Protein AF-A0A210QAN7-F1 (afdb_monomer_lite)

Sequence (109 aa):
MEEEVHALITFVFSQFTASDYTKVTQYEIQVACLKLMIRASFQVFNYLSEQCFTKCVIRLDNDTLTNREKTCVEKCYEKNMSYLTNFKKFWTTNNDEHAARETPQDDGR

InterPro domains:
  IPR004217 Tim10-like [PF02953] (41-82)
  IPR035427 Tim10-like domain superfamily [G3DSA:1.10.287.810] (21-106)
  IPR035427 Tim10-like domain superfamily [SSF144122] (41-91)

Radius of gyration: 20.16 Å; chains: 1; bounding box: 58×32×52 Å

Structure (mmCIF, N/CA/C/O backbone):
data_AF-A0A210QAN7-F1
#
_entry.id   AF-A0A210QAN7-F1
#
loop_
_atom_site.group_PDB
_atom_site.id
_atom_site.type_symbol
_atom_site.label_atom_id
_atom_site.label_alt_id
_atom_site.label_comp_id
_atom_site.label_asym_id
_atom_site.label_entity_id
_atom_site.label_seq_id
_atom_site.pdbx_PDB_ins_code
_atom_site.Cartn_x
_atom_site.Cartn_y
_atom_site.Cartn_z
_atom_site.occupancy
_atom_site.B_iso_or_equiv
_atom_site.auth_seq_id
_atom_site.auth_comp_id
_atom_site.auth_asym_id
_atom_site.auth_atom_id
_atom_site.pdbx_PDB_model_num
ATOM 1 N N . MET A 1 1 ? 1.115 14.266 2.709 1.00 45.41 1 MET A N 1
ATOM 2 C CA . MET A 1 1 ? 0.635 13.471 1.554 1.00 45.41 1 MET A CA 1
ATOM 3 C C . MET A 1 1 ? 1.327 13.879 0.257 1.00 45.41 1 MET A C 1
ATOM 5 O O . MET A 1 1 ? 1.834 12.995 -0.413 1.00 45.41 1 MET A O 1
ATOM 9 N N . GLU A 1 2 ? 1.417 15.169 -0.090 1.00 38.34 2 GLU A N 1
ATOM 10 C CA . GLU A 1 2 ? 2.105 15.607 -1.325 1.00 38.34 2 GLU A CA 1
ATOM 11 C C . GLU A 1 2 ? 3.615 15.298 -1.342 1.00 38.34 2 GLU A C 1
ATOM 13 O O . GLU A 1 2 ? 4.125 14.835 -2.359 1.00 38.34 2 GLU A O 1
ATOM 18 N N . GLU A 1 3 ? 4.321 15.449 -0.215 1.00 42.53 3 GLU A N 1
ATOM 19 C CA . GLU A 1 3 ? 5.760 15.132 -0.131 1.00 42.53 3 GLU A CA 1
ATOM 20 C C . GLU A 1 3 ? 6.073 13.640 -0.322 1.00 42.53 3 GLU A C 1
ATOM 22 O O . GLU A 1 3 ? 7.047 13.297 -0.988 1.00 42.53 3 GLU A O 1
ATOM 27 N N . GLU A 1 4 ? 5.236 12.738 0.198 1.00 45.56 4 GLU A N 1
ATOM 28 C CA . GLU A 1 4 ? 5.456 11.289 0.070 1.00 45.56 4 GLU A CA 1
ATOM 29 C C . GLU A 1 4 ? 5.192 10.790 -1.354 1.00 45.56 4 GLU A C 1
ATOM 31 O O . GLU A 1 4 ? 5.919 9.938 -1.867 1.00 45.56 4 GLU A O 1
ATOM 36 N N . VAL A 1 5 ? 4.190 11.364 -2.027 1.00 51.50 5 VAL A N 1
ATOM 37 C CA . VAL A 1 5 ? 3.917 11.093 -3.445 1.00 51.50 5 VAL A CA 1
ATOM 38 C C . VAL A 1 5 ? 5.067 11.610 -4.307 1.00 51.50 5 VAL A C 1
ATOM 40 O O . VAL A 1 5 ? 5.513 10.911 -5.216 1.00 51.50 5 VAL A O 1
ATOM 43 N N . HIS A 1 6 ? 5.611 12.786 -3.991 1.00 48.53 6 HIS A N 1
ATOM 44 C CA . HIS A 1 6 ? 6.760 13.339 -4.702 1.00 48.53 6 HIS A CA 1
ATOM 45 C C . HIS A 1 6 ? 8.032 12.500 -4.491 1.00 48.53 6 HIS A C 1
ATOM 47 O O . HIS A 1 6 ? 8.781 12.265 -5.443 1.00 48.53 6 HIS A O 1
ATOM 53 N N . ALA A 1 7 ? 8.241 11.969 -3.282 1.00 55.56 7 ALA A N 1
ATOM 54 C CA . ALA A 1 7 ? 9.336 11.052 -2.977 1.00 55.56 7 ALA A CA 1
ATOM 55 C C . ALA A 1 7 ? 9.202 9.714 -3.725 1.00 55.56 7 ALA A C 1
ATOM 57 O O . ALA A 1 7 ? 10.187 9.215 -4.267 1.00 55.56 7 ALA A O 1
ATOM 58 N N . LEU A 1 8 ? 7.986 9.165 -3.832 1.00 55.38 8 LEU A N 1
ATOM 59 C CA . LEU A 1 8 ? 7.699 7.964 -4.624 1.00 55.38 8 LEU A CA 1
ATOM 60 C C . LEU A 1 8 ? 7.926 8.193 -6.121 1.00 55.38 8 LEU A C 1
ATOM 62 O O . LEU A 1 8 ? 8.551 7.360 -6.772 1.00 55.38 8 LEU A O 1
ATOM 66 N N . ILE A 1 9 ? 7.477 9.329 -6.660 1.00 60.31 9 ILE A N 1
ATOM 67 C CA . ILE A 1 9 ? 7.702 9.701 -8.063 1.00 60.31 9 ILE A CA 1
ATOM 68 C C . ILE A 1 9 ? 9.20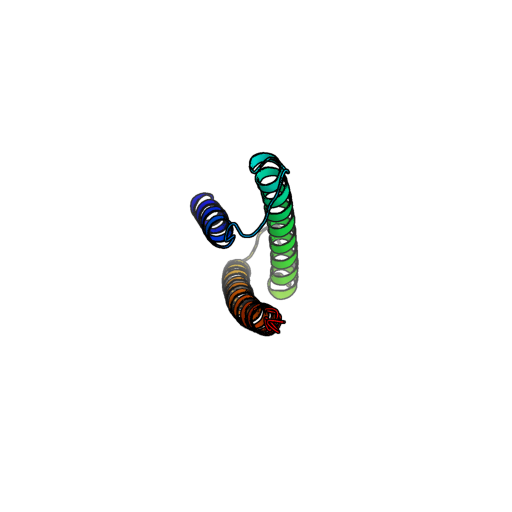8 9.809 -8.338 1.00 60.31 9 ILE A C 1
ATOM 70 O O . ILE A 1 9 ? 9.715 9.172 -9.259 1.00 60.31 9 ILE A O 1
ATOM 74 N N . THR A 1 10 ? 9.941 10.533 -7.491 1.00 58.84 10 THR A N 1
ATOM 75 C CA . THR A 1 10 ? 11.394 10.728 -7.627 1.00 58.84 10 THR A CA 1
ATOM 76 C C . THR A 1 10 ? 12.162 9.407 -7.507 1.00 58.84 10 THR A C 1
ATOM 78 O O . THR A 1 10 ? 13.063 9.135 -8.300 1.00 58.84 10 THR A O 1
ATOM 81 N N . PHE A 1 11 ? 11.765 8.537 -6.573 1.00 60.81 11 PHE A N 1
ATOM 82 C CA . PHE A 1 11 ? 12.359 7.213 -6.382 1.00 60.81 11 PHE A CA 1
ATOM 83 C C . PHE A 1 11 ? 12.099 6.257 -7.552 1.00 60.81 11 PHE A C 1
ATOM 85 O O . PHE A 1 11 ? 12.904 5.366 -7.800 1.00 60.81 11 PHE A O 1
ATOM 92 N N . VAL A 1 12 ? 10.989 6.396 -8.283 1.00 59.25 12 VAL A N 1
ATOM 93 C CA . VAL A 1 12 ? 10.723 5.551 -9.459 1.00 59.25 12 VAL A CA 1
ATOM 94 C C . VAL A 1 12 ? 11.455 6.076 -10.696 1.00 59.25 12 VAL A C 1
ATOM 96 O O . VAL A 1 12 ? 11.968 5.272 -11.473 1.00 59.25 12 VAL A O 1
ATOM 99 N N . PHE A 1 13 ? 11.611 7.396 -10.839 1.00 60.84 13 PHE A N 1
ATOM 100 C CA . PHE A 1 13 ? 12.446 7.981 -11.894 1.00 60.84 13 PHE A CA 1
ATOM 101 C C . PHE A 1 13 ? 13.923 7.586 -11.773 1.00 60.84 13 PHE A C 1
ATOM 103 O O . PHE A 1 13 ? 14.579 7.388 -12.793 1.00 60.84 13 PHE A O 1
ATOM 110 N N . SER A 1 14 ? 14.440 7.404 -10.554 1.00 59.59 14 SER A N 1
ATOM 111 C CA . SER A 1 14 ? 15.837 7.002 -10.345 1.00 59.59 14 SER A CA 1
ATOM 112 C C . SER A 1 14 ? 16.127 5.527 -10.667 1.00 59.59 14 SER A C 1
ATOM 114 O O . SER A 1 14 ? 17.282 5.122 -10.598 1.00 59.59 14 SER A O 1
ATOM 116 N N . GLN A 1 15 ? 15.105 4.710 -10.954 1.00 57.38 15 GLN A N 1
ATOM 117 C CA . GLN A 1 15 ? 15.236 3.260 -11.180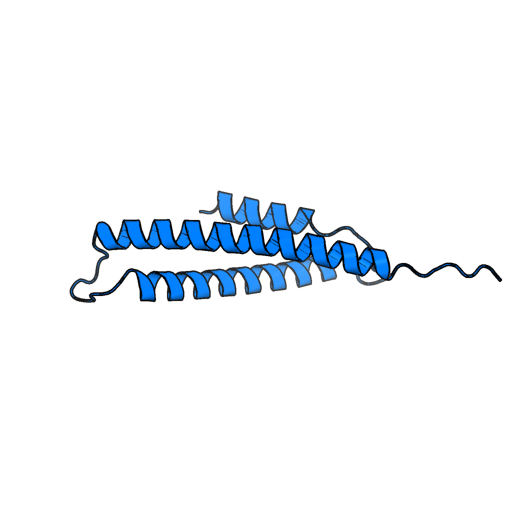 1.00 57.38 15 GLN A CA 1
ATOM 118 C C . GLN A 1 15 ? 15.330 2.878 -12.664 1.00 57.38 15 GLN A C 1
ATOM 120 O O . GLN A 1 15 ? 15.549 1.712 -12.970 1.00 57.38 15 GLN A O 1
ATOM 125 N N . PHE A 1 16 ? 15.177 3.827 -13.593 1.00 60.38 16 PHE A N 1
ATOM 126 C CA . PHE A 1 16 ? 15.332 3.547 -15.020 1.00 60.38 16 PHE A CA 1
ATOM 127 C C . PHE A 1 16 ? 16.732 3.943 -15.489 1.00 60.38 16 PHE A C 1
ATOM 129 O O . PHE A 1 16 ? 17.012 5.111 -15.762 1.00 60.38 16 PHE A O 1
ATOM 136 N N . THR A 1 17 ? 17.616 2.951 -15.589 1.00 52.97 17 THR A N 1
ATOM 137 C CA . THR A 1 17 ? 18.855 3.074 -16.353 1.00 52.97 17 THR A CA 1
ATOM 138 C C . THR A 1 17 ? 18.497 3.258 -17.826 1.00 52.97 17 THR A C 1
ATOM 140 O O . THR A 1 17 ? 17.676 2.539 -18.396 1.00 52.97 17 THR A O 1
ATOM 143 N N . ALA A 1 18 ? 19.079 4.285 -18.439 1.00 52.34 18 ALA A N 1
ATOM 144 C CA . ALA A 1 18 ? 18.955 4.547 -19.861 1.00 52.34 18 ALA A CA 1
ATOM 145 C C . ALA A 1 18 ? 19.720 3.466 -20.640 1.00 52.34 18 ALA A C 1
ATOM 147 O O . ALA A 1 18 ? 20.879 3.667 -20.986 1.00 52.34 18 ALA A O 1
ATOM 148 N N . SER A 1 19 ? 19.095 2.314 -20.880 1.00 51.84 19 SER A N 1
ATOM 149 C CA . SER A 1 19 ? 19.623 1.305 -21.796 1.00 51.84 19 SER A CA 1
ATOM 150 C C . SER A 1 19 ? 18.666 1.159 -22.976 1.00 51.84 19 SER A C 1
ATOM 152 O O . SER A 1 19 ? 17.507 0.795 -22.802 1.00 51.84 19 SER A O 1
ATOM 154 N N . ASP A 1 20 ? 19.180 1.520 -24.152 1.00 48.72 20 ASP A N 1
ATOM 155 C CA . ASP A 1 20 ? 18.658 1.284 -25.502 1.00 48.72 20 ASP A CA 1
ATOM 156 C C . ASP A 1 20 ? 17.276 1.836 -25.886 1.00 48.72 20 ASP A C 1
ATOM 158 O O . ASP A 1 20 ? 16.285 1.119 -25.986 1.00 48.72 20 ASP A O 1
ATOM 162 N N . TYR A 1 21 ? 17.249 3.111 -26.294 1.00 52.44 21 TYR A N 1
ATOM 163 C CA . TYR A 1 21 ? 16.204 3.631 -27.183 1.00 52.44 21 TYR A CA 1
ATOM 164 C C . TYR A 1 21 ? 16.829 4.310 -28.398 1.00 52.44 21 TYR A C 1
ATOM 166 O O . TYR A 1 21 ? 17.147 5.500 -28.401 1.00 52.44 21 TYR A O 1
ATOM 174 N N . THR A 1 22 ? 16.993 3.547 -29.473 1.00 54.41 22 THR A N 1
ATOM 175 C CA . THR A 1 22 ? 17.280 4.100 -30.793 1.00 54.41 22 THR A CA 1
ATOM 176 C C . THR A 1 22 ? 15.977 4.638 -31.408 1.00 54.41 22 THR A C 1
ATOM 178 O O . THR A 1 22 ? 15.091 3.893 -31.805 1.00 54.41 22 THR A O 1
ATOM 181 N N . LYS A 1 23 ? 15.884 5.974 -31.495 1.00 50.19 23 LYS A N 1
ATOM 182 C CA . LYS A 1 23 ? 14.928 6.774 -32.301 1.00 50.19 23 LYS A CA 1
ATOM 183 C C . LYS A 1 23 ? 13.435 6.781 -31.916 1.00 50.19 23 LYS A C 1
ATOM 185 O O . LYS A 1 23 ? 12.589 7.001 -32.777 1.00 50.19 23 LYS A O 1
ATOM 190 N N . VAL A 1 24 ? 13.111 6.683 -30.632 1.00 56.56 24 VAL A N 1
ATOM 191 C CA . VAL A 1 24 ? 11.898 7.317 -30.073 1.00 56.56 24 VAL A CA 1
ATOM 192 C C . VAL A 1 24 ? 12.376 8.519 -29.268 1.00 56.56 24 VAL A C 1
ATOM 194 O O . VAL A 1 24 ? 13.418 8.426 -28.613 1.00 56.56 24 VAL A O 1
ATOM 197 N N . THR A 1 25 ? 11.705 9.673 -29.345 1.00 64.25 25 THR A N 1
ATOM 198 C CA . THR A 1 25 ? 12.186 10.832 -28.582 1.00 64.25 25 THR A CA 1
ATOM 199 C C . THR A 1 25 ? 12.096 10.492 -27.094 1.00 64.25 25 THR A C 1
ATOM 201 O O . THR A 1 25 ? 11.067 10.031 -26.608 1.00 64.25 25 THR A O 1
ATOM 204 N N . GLN A 1 26 ? 13.191 10.673 -26.355 1.00 65.50 26 GLN A N 1
ATOM 205 C CA . GLN A 1 26 ? 13.294 10.358 -24.923 1.00 65.50 26 GLN A CA 1
ATOM 206 C C . GLN A 1 26 ? 12.108 10.913 -24.104 1.00 65.50 26 GLN A C 1
ATOM 208 O O . GLN A 1 26 ? 11.677 10.303 -23.127 1.00 65.50 26 GLN A O 1
ATOM 213 N N . TYR A 1 27 ? 11.535 12.033 -24.553 1.00 69.31 27 TYR A N 1
ATOM 214 C CA . TYR A 1 27 ? 10.332 12.654 -24.007 1.00 69.31 27 TYR A CA 1
ATOM 215 C C . TYR A 1 27 ? 9.062 11.795 -24.152 1.00 69.31 27 TYR A C 1
ATOM 217 O O . TYR A 1 27 ? 8.304 11.656 -23.194 1.00 69.31 27 TYR A O 1
ATOM 225 N N . GLU A 1 28 ? 8.817 11.182 -25.313 1.00 74.25 28 GLU A N 1
ATOM 226 C CA . GLU A 1 28 ? 7.630 10.344 -25.544 1.00 74.25 28 GLU A CA 1
ATOM 227 C C . GLU A 1 28 ? 7.618 9.119 -24.621 1.00 74.25 28 GLU A C 1
ATOM 229 O O . GLU A 1 28 ? 6.579 8.782 -24.046 1.00 74.25 28 GLU A O 1
ATOM 234 N N . ILE A 1 29 ? 8.786 8.505 -24.404 1.00 80.50 29 ILE A N 1
ATOM 235 C CA . ILE A 1 29 ? 8.953 7.384 -23.467 1.00 80.50 29 ILE A CA 1
ATOM 236 C C . ILE A 1 29 ? 8.722 7.846 -22.029 1.00 80.50 29 ILE A C 1
ATOM 238 O O . ILE A 1 29 ? 8.010 7.179 -21.280 1.00 80.50 29 ILE A O 1
ATOM 242 N N . GLN A 1 30 ? 9.270 8.999 -21.638 1.00 75.81 30 GLN A N 1
ATOM 243 C CA . GLN A 1 30 ? 9.059 9.556 -20.299 1.00 75.81 30 GLN A CA 1
ATOM 244 C C . GLN A 1 30 ? 7.579 9.824 -20.020 1.00 75.81 30 GLN A C 1
ATOM 246 O O . GLN A 1 30 ? 7.076 9.449 -18.960 1.00 75.81 30 GLN A O 1
ATOM 251 N N . VAL A 1 31 ? 6.857 10.416 -20.974 1.00 83.94 31 VAL A N 1
ATOM 252 C CA . VAL A 1 31 ? 5.419 10.682 -20.838 1.00 83.94 31 VAL A CA 1
ATOM 253 C C . VAL A 1 31 ? 4.620 9.380 -20.767 1.00 83.94 31 VAL A C 1
ATOM 255 O O . VAL A 1 31 ? 3.711 9.263 -19.941 1.00 83.94 31 VAL A O 1
ATOM 258 N N . ALA A 1 32 ? 4.946 8.385 -21.597 1.00 82.75 32 ALA A N 1
ATOM 259 C CA . ALA A 1 32 ? 4.302 7.074 -21.544 1.00 82.75 32 ALA A CA 1
ATOM 260 C C . ALA A 1 32 ? 4.552 6.371 -20.197 1.00 82.75 32 ALA A C 1
ATOM 262 O O . ALA A 1 32 ? 3.607 5.886 -19.572 1.00 82.75 32 ALA A O 1
ATOM 263 N N . CYS A 1 33 ? 5.794 6.387 -19.707 1.00 82.56 33 CYS A N 1
ATOM 264 C CA . CYS A 1 33 ? 6.170 5.817 -18.415 1.00 82.56 33 CYS A CA 1
ATOM 265 C C . CYS A 1 33 ? 5.449 6.524 -17.260 1.00 82.56 33 CYS A C 1
ATOM 267 O O . CYS A 1 33 ? 4.864 5.866 -16.402 1.00 82.56 33 CYS A O 1
ATOM 269 N N . LEU A 1 34 ? 5.377 7.858 -17.280 1.00 85.25 34 LEU A N 1
ATOM 270 C CA . LEU A 1 34 ? 4.643 8.629 -16.277 1.00 85.25 34 LEU A CA 1
ATOM 271 C C . LEU A 1 34 ? 3.154 8.264 -16.242 1.00 85.25 34 LEU A C 1
ATOM 273 O O . LEU A 1 34 ? 2.597 8.063 -15.163 1.00 85.25 34 LEU A O 1
ATOM 277 N N . LYS A 1 35 ? 2.507 8.111 -17.404 1.00 83.19 35 LYS A N 1
ATOM 278 C CA . LYS A 1 35 ? 1.106 7.659 -17.475 1.00 83.19 35 LYS A CA 1
ATOM 279 C C . LYS A 1 35 ? 0.923 6.274 -16.855 1.00 83.19 35 LYS A C 1
ATOM 281 O O . LYS A 1 35 ? -0.048 6.055 -16.130 1.00 83.19 35 LYS A O 1
ATOM 286 N N . LEU A 1 36 ? 1.850 5.351 -17.117 1.00 85.69 36 LEU A N 1
ATOM 287 C CA . LEU A 1 36 ? 1.832 4.016 -16.518 1.00 85.69 36 LEU A CA 1
ATOM 288 C C . LEU A 1 36 ? 2.039 4.075 -15.000 1.00 85.69 36 LEU A C 1
ATOM 290 O O . LEU A 1 36 ? 1.299 3.418 -14.272 1.00 85.69 36 LEU A O 1
ATOM 294 N N . MET A 1 37 ? 2.966 4.905 -14.514 1.00 83.44 37 MET A N 1
ATOM 295 C CA . MET A 1 37 ? 3.208 5.108 -13.081 1.00 83.44 37 MET A CA 1
ATOM 296 C C . MET A 1 37 ? 1.979 5.663 -12.357 1.00 83.44 37 MET A C 1
ATOM 298 O O . MET A 1 37 ? 1.602 5.142 -11.310 1.00 83.44 37 MET A O 1
ATOM 302 N N . ILE A 1 38 ? 1.321 6.677 -12.927 1.00 88.69 38 ILE A N 1
ATOM 303 C CA . ILE A 1 38 ? 0.091 7.256 -12.368 1.00 88.69 38 ILE A CA 1
ATOM 304 C C . ILE A 1 38 ? -1.024 6.208 -12.333 1.00 88.69 38 ILE A C 1
ATOM 306 O O . ILE A 1 38 ? -1.733 6.064 -11.342 1.00 88.69 38 ILE A O 1
ATOM 310 N N . ARG A 1 39 ? -1.184 5.428 -13.406 1.00 90.88 39 ARG A N 1
ATOM 311 C CA . ARG A 1 39 ? -2.179 4.352 -13.422 1.00 90.88 39 ARG A CA 1
ATOM 312 C C . ARG A 1 39 ? -1.889 3.305 -12.343 1.00 90.88 39 ARG A C 1
ATOM 314 O O . ARG A 1 39 ? -2.810 2.888 -11.644 1.00 90.88 39 ARG A O 1
ATOM 321 N N . ALA A 1 40 ? -0.629 2.899 -12.200 1.00 85.50 40 ALA A N 1
ATOM 322 C CA . ALA A 1 40 ? -0.213 1.929 -11.195 1.00 85.50 40 ALA A CA 1
ATOM 323 C C . ALA A 1 40 ? -0.426 2.456 -9.765 1.00 85.50 40 ALA A C 1
ATOM 325 O O . ALA A 1 40 ? -0.874 1.70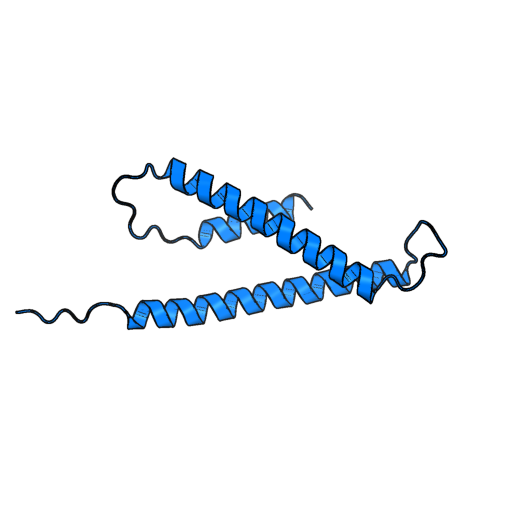0 -8.903 1.00 85.50 40 ALA A O 1
ATOM 326 N N . SER A 1 41 ? -0.183 3.747 -9.506 1.00 88.69 41 SER A N 1
ATOM 327 C CA . SER A 1 41 ? -0.409 4.331 -8.179 1.00 88.69 41 SER A CA 1
ATOM 328 C C . SER A 1 41 ? -1.888 4.314 -7.787 1.00 88.69 41 SER A C 1
ATOM 330 O O . SER A 1 41 ? -2.204 3.941 -6.658 1.00 88.69 41 SER A O 1
ATOM 332 N N . PHE A 1 42 ? -2.805 4.599 -8.718 1.00 93.81 42 PHE A N 1
ATOM 333 C CA . PHE A 1 42 ? -4.244 4.462 -8.465 1.00 93.81 42 PHE A CA 1
ATOM 334 C C . PHE A 1 42 ? -4.671 3.012 -8.216 1.00 93.81 42 PHE A C 1
ATOM 336 O O . PHE A 1 42 ? -5.525 2.763 -7.370 1.00 93.81 42 PHE A O 1
ATOM 343 N N . GLN A 1 43 ? -4.073 2.042 -8.912 1.00 92.75 43 GLN A N 1
ATOM 344 C CA . GLN A 1 43 ? -4.356 0.624 -8.666 1.00 92.75 43 GLN A CA 1
ATOM 345 C C . GLN A 1 43 ? -3.913 0.192 -7.265 1.00 92.75 43 GLN A C 1
ATOM 347 O O . GLN A 1 43 ? -4.670 -0.482 -6.569 1.00 92.75 43 GLN A O 1
ATOM 352 N N . VAL A 1 44 ? -2.721 0.616 -6.834 1.00 91.94 44 VAL A N 1
ATOM 353 C CA . VAL A 1 44 ? -2.225 0.358 -5.475 1.00 91.94 44 VAL A CA 1
ATOM 354 C C . VAL A 1 44 ? -3.115 1.039 -4.440 1.00 91.94 44 VAL A C 1
ATOM 356 O O . VAL A 1 44 ? -3.502 0.395 -3.471 1.00 91.94 44 VAL A O 1
ATOM 359 N N . PHE A 1 45 ? -3.486 2.303 -4.659 1.00 94.56 45 PHE A N 1
ATOM 360 C CA . PHE A 1 45 ? -4.400 3.024 -3.776 1.00 94.56 45 PHE A CA 1
ATOM 361 C C . PHE A 1 45 ? -5.724 2.272 -3.608 1.00 94.56 45 PHE A C 1
ATOM 363 O O . PHE A 1 45 ? -6.087 1.937 -2.484 1.00 94.56 45 PHE A O 1
ATOM 370 N N . ASN A 1 46 ? -6.389 1.919 -4.712 1.00 95.19 46 ASN A N 1
ATOM 371 C CA . ASN A 1 46 ? -7.665 1.202 -4.678 1.00 95.19 46 ASN A CA 1
ATOM 372 C C . ASN A 1 46 ? -7.547 -0.141 -3.943 1.00 95.19 46 ASN A C 1
ATOM 374 O O . ASN A 1 46 ? -8.381 -0.450 -3.094 1.00 95.19 46 ASN A O 1
ATOM 378 N N . TYR A 1 47 ? -6.486 -0.907 -4.218 1.00 95.75 47 TYR A N 1
ATOM 379 C CA . TYR A 1 47 ? -6.216 -2.170 -3.532 1.00 95.75 47 TYR A CA 1
ATOM 380 C C . TYR A 1 47 ? -6.036 -1.977 -2.019 1.00 95.75 47 TYR A C 1
ATOM 382 O O . TYR A 1 47 ? -6.642 -2.694 -1.226 1.00 95.75 47 TYR A O 1
ATOM 390 N N . LEU A 1 48 ? -5.227 -1.001 -1.596 1.00 95.50 48 LEU A N 1
ATOM 391 C CA . LEU A 1 48 ? -4.990 -0.731 -0.176 1.00 95.50 48 LEU A CA 1
ATOM 392 C C . LEU A 1 48 ? -6.262 -0.258 0.530 1.00 95.50 48 LEU A C 1
ATOM 394 O O . LEU A 1 48 ? -6.549 -0.722 1.635 1.00 95.50 48 LEU A O 1
ATOM 398 N N . SER A 1 49 ? -7.038 0.616 -0.113 1.00 97.19 49 SER A N 1
ATOM 399 C CA . SER A 1 49 ? -8.328 1.072 0.400 1.00 97.19 49 SER A CA 1
ATOM 400 C C . SER A 1 49 ? -9.283 -0.100 0.614 1.00 97.19 49 SER A C 1
ATOM 402 O O . SER A 1 49 ? -9.823 -0.240 1.709 1.00 97.19 49 SER A O 1
ATOM 404 N N . GLU A 1 50 ? -9.440 -0.981 -0.377 1.00 97.75 50 GLU A N 1
ATOM 405 C CA . GLU A 1 50 ? -10.301 -2.164 -0.274 1.00 97.75 50 GLU A CA 1
ATOM 406 C C . GLU A 1 50 ? -9.834 -3.117 0.836 1.00 97.75 50 GLU A C 1
ATOM 408 O O . GLU A 1 50 ? -10.629 -3.536 1.683 1.00 97.75 50 GLU A O 1
ATOM 413 N N . GLN A 1 51 ? -8.536 -3.432 0.881 1.00 97.31 51 GLN A N 1
ATOM 414 C CA . GLN A 1 51 ? -7.972 -4.352 1.870 1.00 97.31 51 GLN A CA 1
ATOM 415 C C . GLN A 1 51 ? -8.112 -3.830 3.298 1.00 97.31 51 GLN A C 1
ATOM 417 O O . GLN A 1 51 ? -8.488 -4.584 4.200 1.00 97.31 51 GLN A O 1
ATOM 422 N N . CYS A 1 52 ? -7.795 -2.556 3.524 1.00 97.81 52 CYS A N 1
ATOM 423 C CA . CYS A 1 52 ? -7.841 -1.985 4.862 1.00 97.81 52 CYS A CA 1
ATOM 424 C C . CYS A 1 52 ? -9.271 -1.708 5.314 1.00 97.81 52 CYS A C 1
ATOM 426 O O . CYS A 1 52 ? -9.576 -1.957 6.478 1.00 97.81 52 CYS A O 1
ATOM 428 N N . PHE A 1 53 ? -10.169 -1.308 4.411 1.00 97.25 53 PHE A N 1
ATOM 429 C CA . PHE A 1 53 ? -11.589 -1.199 4.733 1.00 97.25 53 PHE A CA 1
ATOM 430 C C . PHE A 1 53 ? -12.166 -2.560 5.143 1.00 97.25 53 PHE A C 1
ATOM 432 O O . PHE A 1 53 ? -12.663 -2.697 6.257 1.00 97.25 53 PHE A O 1
ATOM 439 N N . THR A 1 54 ? -11.983 -3.592 4.312 1.00 96.88 54 THR A N 1
ATOM 440 C CA . THR A 1 54 ? -12.521 -4.945 4.553 1.00 96.88 54 THR A CA 1
ATOM 441 C C . THR A 1 54 ? -12.017 -5.567 5.858 1.00 96.88 54 THR A C 1
ATOM 443 O O . THR A 1 54 ? -12.738 -6.315 6.513 1.00 96.88 54 THR A O 1
ATOM 446 N N . LYS A 1 55 ? -10.768 -5.287 6.251 1.00 96.81 55 LYS A N 1
ATOM 447 C CA . LYS A 1 55 ? -10.164 -5.873 7.460 1.00 96.81 55 LYS A CA 1
ATOM 448 C C . LYS A 1 55 ? -10.439 -5.083 8.732 1.00 96.81 55 LYS A C 1
ATOM 450 O O . LYS A 1 55 ? -10.495 -5.685 9.802 1.00 96.81 55 LYS A O 1
ATOM 455 N N . CYS A 1 56 ? -10.531 -3.759 8.638 1.00 97.69 56 CYS A N 1
ATOM 456 C CA . CYS A 1 56 ? -10.592 -2.898 9.814 1.00 97.69 56 CYS A CA 1
ATOM 457 C C . CYS A 1 56 ? -11.996 -2.387 10.120 1.00 97.69 56 CYS A C 1
ATOM 459 O O . CYS A 1 56 ? -12.310 -2.241 11.296 1.00 97.69 56 CYS A O 1
ATOM 461 N N . VAL A 1 57 ? -12.828 -2.137 9.107 1.00 96.00 57 VAL A N 1
ATOM 462 C CA . VAL A 1 57 ? -14.171 -1.568 9.271 1.00 96.00 57 VAL A CA 1
ATOM 463 C C . VAL A 1 57 ? -15.186 -2.703 9.285 1.00 96.00 57 VAL A C 1
ATOM 465 O O . VAL A 1 57 ? -15.652 -3.171 8.251 1.00 96.00 57 VAL A O 1
ATOM 468 N N . ILE A 1 58 ? -15.480 -3.199 10.485 1.00 91.62 58 ILE A N 1
ATOM 469 C CA . ILE A 1 58 ? -16.341 -4.378 10.680 1.00 91.62 58 ILE A CA 1
ATOM 470 C C . ILE A 1 58 ? -17.803 -3.958 10.849 1.00 91.62 58 ILE A C 1
ATOM 472 O O . ILE A 1 58 ? -18.718 -4.702 10.495 1.00 91.62 58 ILE A O 1
ATOM 476 N N . ARG A 1 59 ? -18.033 -2.773 11.424 1.00 90.69 59 ARG A N 1
ATOM 477 C CA . ARG A 1 59 ? -19.364 -2.252 11.724 1.00 90.69 59 ARG A CA 1
ATOM 478 C C . ARG A 1 59 ? -19.591 -0.962 10.953 1.00 90.69 59 ARG A C 1
ATOM 480 O O . ARG A 1 59 ? -18.713 -0.116 10.875 1.00 90.69 59 ARG A O 1
ATOM 487 N N . LEU A 1 60 ? -20.792 -0.831 10.404 1.00 93.06 60 LEU A N 1
ATOM 488 C CA . LEU A 1 60 ? -21.243 0.348 9.663 1.00 93.06 60 LEU A CA 1
ATOM 489 C C . LEU A 1 60 ? -22.396 1.029 10.407 1.00 93.06 60 LEU A C 1
ATOM 491 O O . LEU A 1 60 ? -23.389 1.428 9.810 1.00 93.06 60 LEU A O 1
ATOM 495 N N . ASP A 1 61 ? -22.301 1.078 11.737 1.00 92.62 61 ASP A N 1
ATOM 496 C CA . ASP A 1 61 ? -23.310 1.693 12.601 1.00 92.62 61 ASP A CA 1
ATOM 497 C C . ASP A 1 61 ? -23.211 3.220 12.645 1.00 92.62 61 ASP A C 1
ATOM 499 O O . ASP A 1 61 ? -24.208 3.875 12.934 1.00 92.62 61 ASP A O 1
ATOM 503 N N . ASN A 1 62 ? -22.037 3.779 12.339 1.00 91.00 62 ASN A N 1
ATOM 504 C CA . ASN A 1 62 ? -21.800 5.218 12.271 1.00 91.00 62 ASN A CA 1
ATOM 505 C C . ASN A 1 62 ? -21.219 5.595 10.903 1.00 91.00 62 ASN A C 1
ATOM 507 O O . ASN A 1 62 ? -20.569 4.790 10.238 1.00 91.00 62 ASN A O 1
ATOM 511 N N . ASP A 1 63 ? -21.418 6.848 10.511 1.00 93.69 63 ASP A N 1
ATOM 512 C CA . ASP A 1 63 ? -20.854 7.461 9.302 1.00 93.69 63 ASP A CA 1
ATOM 513 C C . ASP A 1 63 ? -19.360 7.809 9.434 1.00 93.69 63 ASP A C 1
ATOM 515 O O . ASP A 1 63 ? -18.712 8.227 8.474 1.00 93.69 63 ASP A O 1
ATOM 519 N N . THR A 1 64 ? -18.801 7.637 10.632 1.00 94.19 64 THR A N 1
ATOM 520 C CA . THR A 1 64 ? -17.425 7.981 10.971 1.00 94.19 64 THR A CA 1
ATOM 521 C C . THR A 1 64 ? -16.691 6.790 11.570 1.00 94.19 64 THR A C 1
ATOM 523 O O . THR A 1 64 ? -17.241 6.005 12.340 1.00 94.19 64 THR A O 1
ATOM 526 N N . LEU A 1 65 ? -15.402 6.679 11.237 1.00 94.25 65 LEU A N 1
ATOM 527 C CA . LEU A 1 65 ? -14.536 5.652 11.806 1.00 94.25 65 LEU A CA 1
ATOM 528 C C . LEU A 1 65 ? -14.334 5.884 13.302 1.00 94.25 65 LEU A C 1
ATOM 530 O O . LEU A 1 65 ? -13.948 6.977 13.738 1.00 94.25 65 LEU A O 1
ATOM 534 N N . THR A 1 66 ? -14.487 4.819 14.080 1.00 95.88 66 THR A N 1
ATOM 535 C CA . THR A 1 66 ? -14.085 4.813 15.485 1.00 95.88 66 THR A CA 1
ATOM 536 C C . THR A 1 66 ? -12.564 4.961 15.608 1.00 95.88 66 THR A C 1
ATOM 538 O O . THR A 1 66 ? -11.805 4.642 14.690 1.00 95.88 66 THR A O 1
ATOM 541 N N . ASN A 1 67 ? -12.070 5.397 16.772 1.00 95.88 67 ASN A N 1
ATOM 542 C CA . ASN A 1 67 ? -10.622 5.524 16.998 1.00 95.88 67 ASN A CA 1
ATOM 543 C C . ASN A 1 67 ? -9.874 4.197 16.784 1.00 95.88 67 ASN A C 1
ATOM 545 O O . ASN A 1 67 ? -8.766 4.188 16.257 1.00 95.88 67 ASN A O 1
ATOM 549 N N . ARG A 1 68 ? -10.499 3.066 17.136 1.00 95.62 68 ARG A N 1
ATOM 550 C CA . ARG A 1 68 ? -9.924 1.734 16.918 1.00 95.62 68 ARG A CA 1
ATOM 551 C C . ARG A 1 68 ? -9.792 1.405 15.430 1.00 95.62 68 ARG A C 1
ATOM 553 O O . ARG A 1 68 ? -8.771 0.852 15.027 1.00 95.62 68 ARG A O 1
ATOM 560 N N . GLU A 1 69 ? -10.802 1.734 14.631 1.00 97.31 69 GLU A N 1
ATOM 561 C CA . GLU A 1 69 ? -10.785 1.503 13.183 1.00 97.31 69 GLU A CA 1
ATOM 562 C C . GLU A 1 69 ? -9.762 2.401 12.492 1.00 97.31 69 GLU A C 1
ATOM 564 O O . GLU A 1 69 ? -8.995 1.899 11.676 1.00 97.31 69 GLU A O 1
ATOM 569 N N . LYS A 1 70 ? -9.662 3.679 12.888 1.00 96.75 70 LYS A N 1
ATOM 570 C CA . LYS A 1 70 ? -8.624 4.604 12.395 1.00 96.75 70 LYS A CA 1
ATOM 571 C C . LYS A 1 70 ? -7.220 4.034 12.601 1.00 96.75 70 LYS A C 1
ATOM 573 O O . LYS A 1 70 ? -6.493 3.837 11.632 1.00 96.75 70 LYS A O 1
ATOM 578 N N . THR A 1 71 ? -6.884 3.655 13.836 1.00 98.12 71 THR A N 1
ATOM 579 C CA . THR A 1 71 ? -5.577 3.050 14.146 1.00 98.12 71 THR A CA 1
ATOM 580 C C . THR A 1 71 ? -5.352 1.729 13.403 1.00 98.12 71 THR A C 1
ATOM 582 O O . THR A 1 71 ? -4.224 1.411 13.027 1.00 98.12 71 THR A O 1
ATOM 585 N N . CYS A 1 72 ? -6.399 0.927 13.187 1.00 98.12 72 CYS A N 1
ATOM 586 C CA . CYS A 1 72 ? -6.282 -0.299 12.399 1.00 98.12 72 CYS A CA 1
ATOM 587 C C . CYS A 1 72 ? -5.950 0.003 10.933 1.00 98.12 72 CYS A C 1
ATOM 589 O O . CYS A 1 72 ? -5.042 -0.622 10.384 1.00 98.12 72 CYS A O 1
ATOM 591 N N . VAL A 1 73 ? -6.651 0.958 10.313 1.00 98.06 73 VAL A N 1
ATOM 592 C CA . VAL A 1 73 ? -6.437 1.353 8.913 1.00 98.06 73 VAL A CA 1
ATOM 593 C C . VAL A 1 73 ? -5.024 1.902 8.715 1.00 98.06 73 VAL A C 1
ATOM 595 O O . VAL A 1 73 ? -4.350 1.475 7.780 1.00 98.06 73 VAL A O 1
ATOM 598 N N . GLU A 1 74 ? -4.540 2.752 9.623 1.00 97.94 74 GLU A N 1
ATOM 599 C CA . GLU A 1 74 ? -3.164 3.276 9.602 1.00 97.94 74 GLU A CA 1
ATOM 600 C C . GLU A 1 74 ? -2.129 2.141 9.618 1.00 97.94 74 GLU A C 1
ATOM 602 O O . GLU A 1 74 ? -1.309 2.018 8.707 1.00 97.94 74 GLU A O 1
ATOM 607 N N . LYS A 1 75 ? -2.230 1.218 10.583 1.00 98.31 75 LYS A N 1
ATOM 608 C CA . LYS A 1 75 ? -1.314 0.067 10.674 1.00 98.31 75 LYS A CA 1
ATOM 609 C C . LYS A 1 75 ? -1.440 -0.891 9.492 1.00 98.31 75 LYS A C 1
ATOM 611 O O . LYS A 1 75 ? -0.459 -1.512 9.081 1.00 98.31 75 LYS A O 1
ATOM 616 N N . CYS A 1 76 ? -2.648 -1.057 8.958 1.00 98.31 76 CYS A N 1
ATOM 617 C CA . CYS A 1 76 ? -2.886 -1.862 7.767 1.00 98.31 76 CYS A CA 1
ATOM 618 C C . CYS A 1 76 ? -2.155 -1.273 6.559 1.00 98.31 76 CYS A C 1
ATOM 620 O O . CYS A 1 76 ? -1.470 -2.012 5.845 1.00 98.31 76 CYS A O 1
ATOM 622 N N . TYR A 1 77 ? -2.257 0.040 6.362 1.00 97.69 77 TYR A N 1
ATOM 623 C CA . TYR A 1 77 ? -1.563 0.752 5.299 1.00 97.69 77 TYR A CA 1
ATOM 624 C C . TYR A 1 77 ? -0.043 0.604 5.430 1.00 97.69 77 TYR A C 1
ATOM 626 O O . TYR A 1 77 ? 0.599 0.108 4.503 1.00 97.69 77 TYR A O 1
ATOM 634 N N . GLU A 1 78 ? 0.521 0.920 6.600 1.00 97.62 78 GLU A N 1
ATOM 635 C CA . GLU A 1 78 ? 1.965 0.821 6.866 1.00 97.62 78 GLU A CA 1
ATOM 636 C C . GLU A 1 78 ? 2.509 -0.582 6.573 1.00 97.62 78 GLU A C 1
ATOM 638 O O . GLU A 1 78 ? 3.517 -0.753 5.879 1.00 97.62 78 GLU A O 1
ATOM 643 N N . LYS A 1 79 ? 1.808 -1.615 7.055 1.00 97.56 79 LYS A N 1
ATOM 644 C CA . LYS A 1 79 ? 2.214 -3.007 6.859 1.00 97.56 79 LYS A CA 1
ATOM 645 C C . LYS A 1 79 ? 2.192 -3.409 5.386 1.00 97.56 79 LYS A C 1
ATOM 647 O O . LYS A 1 79 ? 3.130 -4.060 4.921 1.00 97.56 79 LYS A O 1
ATOM 652 N N . ASN A 1 80 ? 1.140 -3.050 4.651 1.00 95.62 80 ASN A N 1
ATOM 653 C C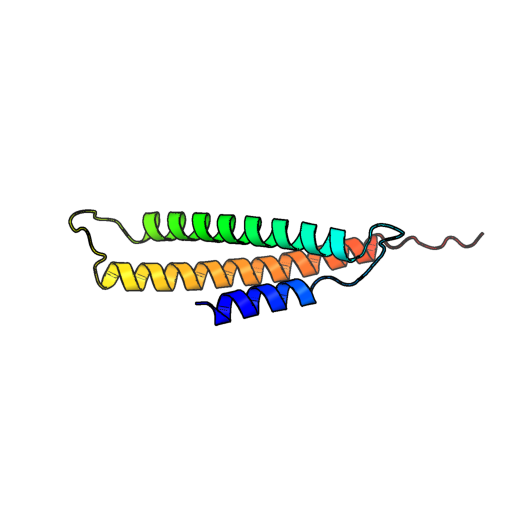A . ASN A 1 80 ? 1.047 -3.392 3.233 1.00 95.62 80 ASN A CA 1
ATOM 654 C C . ASN A 1 80 ? 2.070 -2.616 2.396 1.00 95.62 80 ASN A C 1
ATOM 656 O O . ASN A 1 80 ? 2.691 -3.205 1.517 1.00 95.62 80 ASN A O 1
ATOM 660 N N . MET A 1 81 ? 2.313 -1.339 2.690 1.00 93.69 81 MET A N 1
ATOM 661 C CA . MET A 1 81 ? 3.343 -0.560 1.997 1.00 93.69 81 MET A CA 1
ATOM 662 C C . MET A 1 81 ? 4.749 -1.113 2.239 1.00 93.69 81 MET A C 1
ATOM 664 O O . MET A 1 81 ? 5.539 -1.233 1.298 1.00 93.69 81 MET A O 1
ATOM 668 N N . SER A 1 82 ? 5.051 -1.524 3.474 1.00 94.75 82 SER A N 1
ATOM 669 C CA . SER A 1 82 ? 6.302 -2.219 3.792 1.00 94.75 82 SER A CA 1
ATOM 670 C C . SER A 1 82 ? 6.433 -3.525 2.999 1.00 94.75 82 SER A C 1
ATOM 672 O O . SER A 1 82 ? 7.467 -3.772 2.375 1.00 94.75 82 SER A O 1
ATOM 674 N N . TYR A 1 83 ? 5.361 -4.323 2.940 1.00 93.38 83 TYR A N 1
ATOM 675 C CA . TYR A 1 83 ? 5.320 -5.550 2.143 1.00 93.38 83 TYR A CA 1
ATOM 676 C C . TYR A 1 83 ? 5.574 -5.285 0.654 1.00 93.38 83 TYR A C 1
ATOM 678 O O . TYR A 1 83 ? 6.462 -5.909 0.081 1.00 93.38 83 TYR A O 1
ATOM 686 N N . LEU A 1 84 ? 4.864 -4.332 0.042 1.00 89.44 84 LEU A N 1
ATOM 687 C CA . LEU A 1 84 ? 5.029 -3.982 -1.373 1.00 89.44 84 LEU A CA 1
ATOM 688 C C . LEU A 1 84 ? 6.445 -3.479 -1.676 1.00 89.44 84 LEU A C 1
ATOM 690 O O . LEU A 1 84 ? 7.022 -3.835 -2.700 1.00 89.44 84 LEU A O 1
ATOM 694 N N . THR A 1 85 ? 7.037 -2.703 -0.767 1.00 90.25 85 THR A N 1
ATOM 695 C CA . THR A 1 85 ? 8.417 -2.214 -0.903 1.00 90.25 85 THR A CA 1
ATOM 696 C C . THR A 1 85 ? 9.424 -3.361 -0.867 1.00 90.25 85 THR A C 1
ATOM 698 O O . THR A 1 85 ? 10.331 -3.418 -1.697 1.00 90.25 85 THR A O 1
ATOM 701 N N . ASN A 1 86 ? 9.266 -4.294 0.071 1.00 90.88 86 ASN A N 1
ATOM 702 C CA . ASN A 1 86 ? 10.145 -5.458 0.178 1.00 90.88 86 ASN A CA 1
ATOM 703 C C . ASN A 1 86 ? 9.957 -6.413 -1.005 1.00 90.88 86 ASN A C 1
ATOM 705 O O . ASN A 1 86 ? 10.941 -6.913 -1.545 1.00 90.88 86 ASN A O 1
ATOM 709 N N . PHE A 1 87 ? 8.715 -6.605 -1.451 1.00 89.50 87 PHE A N 1
ATOM 710 C CA . PHE A 1 87 ? 8.405 -7.374 -2.648 1.00 89.50 87 PHE A CA 1
ATOM 711 C C . PHE A 1 87 ? 9.049 -6.753 -3.889 1.00 89.50 87 PHE A C 1
ATOM 713 O O . PHE A 1 87 ? 9.691 -7.468 -4.650 1.00 89.50 87 PHE A O 1
ATOM 720 N N . LYS A 1 88 ? 8.963 -5.425 -4.056 1.00 85.12 88 LYS A N 1
ATOM 721 C CA . LYS A 1 88 ? 9.636 -4.712 -5.150 1.00 85.12 88 LYS A CA 1
ATOM 722 C C . LYS A 1 88 ? 11.137 -4.985 -5.139 1.00 85.12 88 LYS A C 1
ATOM 724 O O . LYS A 1 88 ? 11.663 -5.369 -6.172 1.00 85.12 88 LYS A O 1
ATOM 729 N N . LYS A 1 89 ? 11.802 -4.821 -3.987 1.00 86.00 89 LYS A N 1
ATOM 730 C CA . LYS A 1 89 ? 13.248 -5.076 -3.845 1.00 86.00 89 LYS A CA 1
ATOM 731 C C . LYS A 1 89 ? 13.615 -6.503 -4.251 1.00 86.00 89 LYS A C 1
ATOM 733 O O . LYS A 1 89 ? 14.545 -6.701 -5.020 1.00 86.00 89 LYS A O 1
ATOM 738 N N . PHE A 1 90 ? 12.861 -7.483 -3.759 1.00 88.44 90 PHE A N 1
ATOM 739 C CA . PHE A 1 90 ? 13.052 -8.884 -4.125 1.00 88.44 90 PHE A CA 1
ATOM 740 C C . PHE A 1 90 ? 12.881 -9.109 -5.634 1.00 88.44 90 PHE A C 1
ATOM 742 O O . PHE A 1 90 ? 13.705 -9.765 -6.263 1.00 88.44 90 PHE A O 1
ATOM 749 N N . TRP A 1 91 ? 11.829 -8.536 -6.223 1.00 81.94 91 TRP A N 1
ATOM 750 C CA . TRP A 1 91 ? 11.523 -8.699 -7.640 1.00 81.94 91 TRP A CA 1
ATOM 751 C C . TRP A 1 91 ? 12.580 -8.053 -8.544 1.00 81.94 91 TRP A C 1
ATOM 753 O O . TRP A 1 91 ? 12.980 -8.662 -9.532 1.00 81.94 91 TRP A O 1
ATOM 763 N N . THR A 1 92 ? 13.083 -6.865 -8.186 1.00 82.44 92 THR A N 1
ATOM 764 C CA . THR A 1 92 ? 14.180 -6.208 -8.915 1.00 82.44 92 THR A CA 1
ATOM 765 C C . THR A 1 92 ? 15.461 -7.028 -8.852 1.00 82.44 92 THR A C 1
ATOM 767 O O . THR A 1 92 ? 16.025 -7.318 -9.897 1.00 82.44 92 THR A O 1
ATOM 770 N N . THR A 1 93 ? 15.861 -7.503 -7.665 1.00 80.75 93 THR A N 1
ATOM 771 C CA . THR A 1 93 ? 17.076 -8.320 -7.522 1.00 80.75 93 THR A CA 1
ATOM 772 C C . THR A 1 93 ? 17.015 -9.582 -8.381 1.00 80.75 93 THR A C 1
ATOM 774 O O . THR A 1 93 ? 17.957 -9.863 -9.113 1.00 80.75 93 THR A O 1
ATOM 777 N N . ASN A 1 94 ? 15.895 -10.310 -8.368 1.00 79.38 94 ASN A N 1
ATOM 778 C CA . ASN A 1 94 ? 15.776 -11.526 -9.175 1.00 79.38 94 ASN A CA 1
ATOM 779 C C . ASN A 1 94 ? 15.761 -11.242 -10.683 1.00 79.38 94 ASN A C 1
ATOM 781 O O . ASN A 1 94 ? 16.316 -12.018 -11.457 1.00 79.38 94 ASN A O 1
ATOM 785 N N . ASN A 1 95 ? 15.129 -10.152 -11.122 1.00 75.44 95 ASN A N 1
ATOM 786 C CA . ASN A 1 95 ? 15.113 -9.801 -12.541 1.00 75.44 95 ASN A CA 1
ATOM 787 C C . ASN A 1 95 ? 16.475 -9.332 -13.045 1.00 75.44 95 ASN A C 1
ATOM 789 O O . ASN A 1 95 ? 16.850 -9.704 -14.154 1.00 75.44 95 ASN A O 1
ATOM 793 N N . ASP A 1 96 ? 17.229 -8.588 -12.238 1.00 67.12 96 ASP A N 1
ATOM 794 C CA . ASP A 1 96 ? 18.600 -8.198 -12.574 1.00 67.12 96 ASP A CA 1
ATOM 795 C C . ASP A 1 96 ? 19.492 -9.443 -12.727 1.00 67.12 96 ASP A C 1
ATOM 797 O O . ASP A 1 96 ? 20.288 -9.533 -13.661 1.00 67.12 96 ASP A O 1
ATOM 801 N N . GLU A 1 97 ? 19.306 -10.461 -11.877 1.00 60.66 97 GLU A N 1
ATOM 802 C CA . GLU A 1 97 ? 19.984 -11.755 -12.021 1.00 60.66 97 GLU A CA 1
ATOM 803 C C . GLU A 1 97 ? 19.577 -12.517 -13.294 1.00 60.66 97 GLU A C 1
ATOM 805 O O . GLU A 1 97 ? 20.388 -13.245 -13.868 1.00 60.66 97 GLU A O 1
ATOM 810 N N . HIS A 1 98 ? 18.323 -12.406 -13.742 1.00 57.94 98 HIS A N 1
ATOM 811 C CA . HIS A 1 98 ? 17.891 -12.985 -15.018 1.00 57.94 98 HIS A CA 1
ATOM 812 C C . HIS A 1 98 ? 18.491 -12.234 -16.211 1.00 57.94 98 HIS A C 1
ATOM 814 O O . HIS A 1 98 ? 19.079 -12.876 -17.077 1.00 57.94 98 HIS A O 1
ATOM 820 N N . ALA A 1 99 ? 18.455 -10.901 -16.206 1.00 58.03 99 ALA A N 1
ATOM 821 C CA . ALA A 1 99 ? 19.062 -10.079 -17.251 1.00 58.03 99 ALA A CA 1
ATOM 822 C C . ALA A 1 99 ? 20.585 -10.293 -17.356 1.00 58.03 99 ALA A C 1
ATOM 824 O O . ALA A 1 99 ? 21.128 -10.371 -18.455 1.00 58.03 99 ALA A O 1
ATOM 825 N N . ALA A 1 100 ? 21.282 -10.465 -16.226 1.00 58.41 100 ALA A N 1
ATOM 826 C CA . ALA A 1 100 ? 22.718 -10.754 -16.210 1.00 58.41 100 ALA A CA 1
ATOM 827 C C . ALA A 1 100 ? 23.061 -12.127 -16.823 1.00 58.41 100 ALA A C 1
ATOM 829 O O . ALA A 1 100 ? 24.112 -12.277 -17.447 1.00 58.41 100 ALA A O 1
ATOM 830 N N . ARG A 1 101 ? 22.167 -13.119 -16.693 1.00 59.03 101 ARG A N 1
ATOM 831 C CA . ARG A 1 101 ? 22.324 -14.462 -17.284 1.00 59.03 101 ARG A CA 1
ATOM 832 C C . ARG A 1 101 ? 22.039 -14.507 -18.788 1.00 59.03 101 ARG A C 1
ATOM 834 O O . ARG A 1 101 ? 22.476 -15.447 -19.441 1.00 59.03 101 ARG A O 1
ATOM 841 N N . GLU A 1 102 ? 21.331 -13.518 -19.324 1.00 55.31 102 GLU A N 1
ATOM 842 C CA . GLU A 1 102 ? 20.971 -13.416 -20.745 1.00 55.31 102 GLU A CA 1
ATOM 843 C C . GLU A 1 102 ? 21.949 -12.555 -21.564 1.00 55.31 102 GLU A C 1
ATOM 845 O O . GLU A 1 102 ? 21.731 -12.345 -22.758 1.00 55.31 102 GLU A O 1
ATOM 850 N N . THR A 1 103 ? 23.048 -12.073 -20.967 1.00 49.97 103 THR A N 1
ATOM 851 C CA . THR A 1 103 ? 24.102 -11.412 -21.750 1.00 49.97 103 THR A CA 1
ATOM 852 C C . THR A 1 103 ? 24.690 -12.408 -22.763 1.00 49.97 103 THR A C 1
ATOM 854 O O . THR A 1 103 ? 25.088 -13.507 -22.366 1.00 49.97 103 THR A O 1
ATOM 857 N N . PRO A 1 104 ? 24.719 -12.085 -24.074 1.00 51.56 104 PRO A N 1
ATOM 858 C CA . PRO A 1 104 ? 25.233 -12.997 -25.085 1.00 51.56 104 PRO A CA 1
ATOM 859 C C . PRO A 1 104 ? 26.686 -13.347 -24.778 1.00 51.56 104 PRO A C 1
ATOM 861 O O . PRO A 1 104 ? 27.530 -12.463 -24.623 1.00 51.56 104 PRO A O 1
ATOM 864 N N . GLN A 1 105 ? 26.979 -14.641 -24.715 1.00 54.47 105 GLN A N 1
ATOM 865 C CA . GLN A 1 105 ? 28.343 -15.119 -24.836 1.00 54.47 105 GLN A CA 1
ATOM 866 C C . GLN A 1 105 ? 28.818 -14.752 -26.246 1.00 54.47 105 GLN A C 1
ATOM 868 O O . GLN A 1 105 ? 28.347 -15.340 -27.212 1.00 54.47 105 GLN A O 1
ATOM 873 N N . ASP A 1 106 ? 29.685 -13.741 -26.345 1.00 52.66 106 ASP A N 1
ATOM 874 C CA . ASP A 1 106 ? 30.438 -13.388 -27.552 1.00 52.66 106 ASP A CA 1
ATOM 875 C C . ASP A 1 106 ? 31.295 -14.598 -27.951 1.00 52.66 106 ASP A C 1
ATOM 877 O O . ASP A 1 106 ? 32.403 -14.806 -27.447 1.00 52.66 106 ASP A O 1
ATOM 881 N N . ASP A 1 107 ? 30.743 -15.471 -28.793 1.00 52.88 107 ASP A N 1
ATOM 882 C CA . ASP A 1 107 ? 31.477 -16.515 -29.485 1.00 52.88 107 ASP A CA 1
ATOM 883 C C . ASP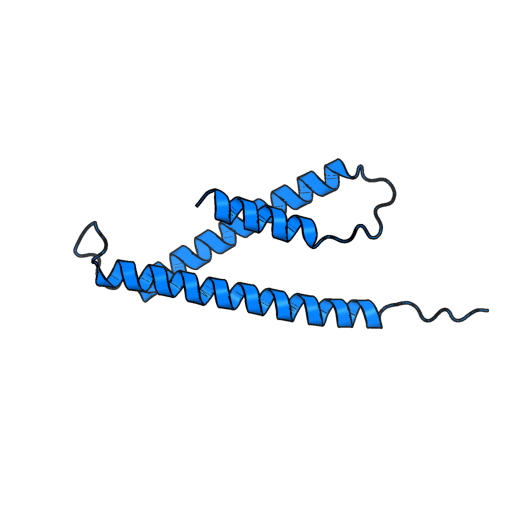 A 1 107 ? 32.217 -15.881 -30.659 1.00 52.88 107 ASP A C 1
ATOM 885 O O . ASP A 1 107 ? 31.864 -16.053 -31.822 1.00 52.88 107 ASP A O 1
ATOM 889 N N . GLY A 1 108 ? 33.272 -15.134 -30.321 1.00 56.84 108 GLY A N 1
ATOM 890 C CA . GLY A 1 108 ? 34.182 -14.528 -31.282 1.00 56.84 108 GLY A CA 1
ATOM 891 C C . GLY A 1 108 ? 34.624 -15.540 -32.339 1.00 56.84 108 GLY A C 1
ATOM 892 O O . GLY A 1 108 ? 35.459 -16.415 -32.078 1.00 56.84 108 GLY A O 1
ATOM 893 N N . ARG A 1 109 ? 34.059 -15.407 -33.541 1.00 43.81 109 ARG A N 1
ATOM 894 C CA . ARG A 1 109 ? 34.469 -16.117 -34.747 1.00 43.81 109 ARG A CA 1
ATOM 895 C C . ARG A 1 109 ? 34.336 -15.243 -35.981 1.00 43.81 109 ARG A C 1
ATOM 897 O O . ARG A 1 109 ? 33.260 -14.643 -36.175 1.00 43.81 109 ARG A O 1
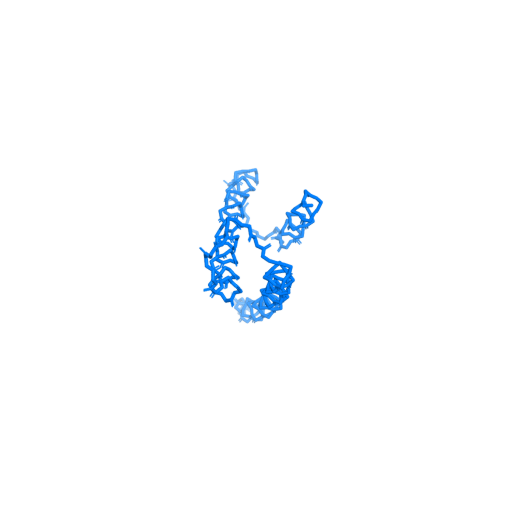#

Secondary structure (DSSP, 8-state):
-HHHHHHHHHHHHTT------SSS-HHHHHHHHHHHHHHHHHHHHHHHHHHHHHHH----SSSS--HHHHHHHHHHHHHHHHHHHHHHHHHHHHHHHHHHHTS------

Foldseek 3Di:
DVVVVVVVVVVVVVPDDPDDDDDDPPVVVVVVVVVVVVVVVVVVVVVLCVVLCVPQVPDPPDPDDDPSSVVSSVVSNVVVVVVVVVVVVVVVVVVVVVVVVPDDDPPPD

pLDDT: mean 77.65, std 18.7, range [38.34, 98.31]

Organism: Mizuhopecten yessoensis (NCBI:txid6573)